Protein AF-A0A397S6K2-F1 (afdb_monomer)

Solvent-accessible surface area (backbone atoms only — not comparable to full-atom values): 9705 Å² total; per-residue (Å²): 128,85,85,92,80,90,89,86,92,85,87,84,80,90,85,80,89,83,89,79,90,82,75,91,79,83,88,83,85,89,84,90,77,89,81,78,73,82,78,72,61,74,68,54,61,58,55,55,53,52,56,54,53,54,56,52,51,53,50,54,52,51,54,50,55,53,50,33,74,80,29,72,69,45,50,79,64,53,76,49,79,64,51,51,50,48,50,51,47,50,51,57,70,48,48,60,57,54,53,50,52,53,52,55,73,69,39,94,71,74,48,74,65,59,52,50,52,53,52,51,52,52,40,62,55,32,53,60,39,52,73,32,93,83,41,88,46,22,71,57,32,45,52,51,45,53,60,57,77,74,113

Sequence (151 aa):
MAEQTEEISSEKMMSDHEESDLNEFVDNDDRDDGGDKDDGDDEDEWNSVSQVSRGSETKLKLALTLLMTDDHLINALYPDKEDWISIKNTLLLLKPLERITKYLFTLSYPTMEDTCLIFLELKTYLEKYVKDDSFSQCTMAALISHKIDDY

Secondary structure (DSSP, 8-state):
-----------------------------------------HHHHHHHHHHHHHHHHHHHHHHHHHHHHH-HHHHTT---HHHHHHHHHHHHHHHHHHHHHHHHHH-SS--HHHHHHHHHHHHHHHHHHHT-TT-TTHHHHHHHHHHHTT-

Structure (mmCIF, N/CA/C/O backbone):
data_AF-A0A397S6K2-F1
#
_entry.id   AF-A0A397S6K2-F1
#
loop_
_atom_site.group_PDB
_atom_site.id
_atom_site.type_symbol
_atom_site.label_atom_id
_atom_site.label_alt_id
_atom_site.label_comp_id
_atom_site.label_asym_id
_atom_site.label_entity_id
_atom_site.label_seq_id
_atom_site.pdbx_PDB_ins_code
_atom_site.Cartn_x
_atom_site.Cartn_y
_atom_site.Cartn_z
_atom_site.occupancy
_atom_site.B_iso_or_equiv
_atom_site.auth_seq_id
_atom_site.auth_comp_id
_atom_site.auth_asym_id
_atom_site.auth_atom_id
_atom_site.pdbx_PDB_model_num
ATOM 1 N N . MET A 1 1 ? -56.307 60.029 23.456 1.00 43.34 1 MET A N 1
ATOM 2 C CA . MET A 1 1 ? -55.618 58.733 23.520 1.00 43.34 1 MET A CA 1
ATOM 3 C C . MET A 1 1 ? -54.150 58.979 23.158 1.00 43.34 1 MET A C 1
ATOM 5 O O . MET A 1 1 ? -53.888 59.175 21.980 1.00 43.34 1 MET A O 1
ATOM 9 N N . ALA A 1 2 ? -53.183 59.164 24.064 1.00 39.00 2 ALA A N 1
ATOM 10 C CA . ALA A 1 2 ? -53.193 59.069 25.536 1.00 39.00 2 ALA A CA 1
ATOM 11 C C . ALA A 1 2 ? -53.601 57.672 26.085 1.00 39.00 2 ALA A C 1
ATOM 13 O O . ALA A 1 2 ? -54.427 57.016 25.456 1.00 39.00 2 ALA A O 1
ATOM 14 N N . GLU A 1 3 ? -53.054 57.123 27.175 1.00 46.81 3 GLU A N 1
ATOM 15 C CA . GLU A 1 3 ? -51.940 57.507 28.078 1.00 46.81 3 GLU A CA 1
ATOM 16 C C . GLU A 1 3 ? -50.879 56.362 28.066 1.00 46.81 3 GLU A C 1
ATOM 18 O O . GLU A 1 3 ? -51.221 55.249 27.675 1.00 46.81 3 GLU A O 1
ATOM 23 N N . GLN A 1 4 ? -49.572 56.472 28.360 1.00 44.94 4 GLN A N 1
ATOM 24 C CA . GLN A 1 4 ? -48.687 57.447 29.034 1.00 44.94 4 GLN A CA 1
ATOM 25 C C . GLN A 1 4 ? -48.558 57.334 30.575 1.00 44.94 4 GLN A C 1
ATOM 27 O O . GLN A 1 4 ? -49.140 58.138 31.293 1.00 44.94 4 GLN A O 1
ATOM 32 N N . THR A 1 5 ? -47.701 56.407 31.037 1.00 47.12 5 THR A N 1
ATOM 33 C CA . THR A 1 5 ? -46.977 56.376 32.340 1.00 47.12 5 THR A CA 1
ATOM 34 C C . THR A 1 5 ? -45.637 55.613 32.135 1.00 47.12 5 THR A C 1
ATOM 36 O O . THR A 1 5 ? -45.597 54.739 31.269 1.00 47.12 5 THR A O 1
ATOM 39 N N . GLU A 1 6 ? -44.454 55.906 32.711 1.00 48.44 6 GLU A N 1
ATOM 40 C CA . GLU A 1 6 ? -44.008 56.507 34.002 1.00 48.44 6 GLU A CA 1
ATOM 41 C C . GLU A 1 6 ? -44.140 55.557 35.216 1.00 48.44 6 GLU A C 1
ATOM 43 O O . GLU A 1 6 ? -45.143 54.863 35.334 1.00 48.44 6 GLU A O 1
ATOM 48 N N . GLU A 1 7 ? -43.208 55.447 36.176 1.00 45.06 7 GLU A N 1
ATOM 49 C CA . GLU A 1 7 ? -41.747 55.731 36.226 1.00 45.06 7 GLU A CA 1
ATOM 50 C C . GLU A 1 7 ? -41.087 54.557 37.029 1.00 45.06 7 GLU A C 1
ATOM 52 O O . GLU A 1 7 ? -41.623 53.456 36.924 1.00 45.06 7 GLU A O 1
ATOM 57 N N . ILE A 1 8 ? -39.990 54.524 37.811 1.00 48.41 8 ILE A N 1
ATOM 58 C CA . ILE A 1 8 ? -38.936 55.375 38.443 1.00 48.41 8 ILE A CA 1
ATOM 59 C C . ILE A 1 8 ? -37.647 54.490 38.451 1.00 48.41 8 ILE A C 1
ATOM 61 O O . ILE A 1 8 ? -37.768 53.270 38.354 1.00 48.41 8 ILE A O 1
ATOM 65 N N . SER A 1 9 ? -36.374 54.913 38.510 1.00 46.41 9 SER A N 1
ATOM 66 C CA . SER A 1 9 ? -35.662 56.105 39.025 1.00 46.41 9 SER A CA 1
ATOM 67 C C . SER A 1 9 ? -35.323 56.123 40.534 1.00 46.41 9 SER A C 1
ATOM 69 O O . SER A 1 9 ? -36.121 56.541 41.368 1.00 46.41 9 SER A O 1
ATOM 71 N N . SER A 1 10 ? -34.107 55.660 40.872 1.00 46.62 10 SER A N 1
ATOM 72 C CA . SER A 1 10 ? -33.250 55.975 42.050 1.00 46.62 10 SER A CA 1
ATOM 73 C C . SER A 1 10 ? -31.972 55.119 41.913 1.00 46.62 10 SER A C 1
ATOM 75 O O . SER A 1 10 ? -32.094 53.922 41.679 1.00 46.62 10 SER A O 1
ATOM 77 N N . GLU A 1 11 ? -30.719 55.584 41.866 1.00 41.41 11 GLU A N 1
ATOM 78 C CA . GLU A 1 11 ? -29.946 56.644 42.554 1.00 41.41 11 GLU A CA 1
ATOM 79 C C . GLU A 1 11 ? -29.023 56.090 43.683 1.00 41.41 11 GLU A C 1
ATOM 81 O O . GLU A 1 11 ? -29.413 56.054 44.844 1.00 41.41 11 GLU A O 1
ATOM 86 N N . LYS A 1 12 ? -27.741 55.833 43.311 1.00 45.41 12 LYS A N 1
ATOM 87 C CA . LYS A 1 12 ? -26.493 56.276 44.015 1.00 45.41 12 LYS A CA 1
ATOM 88 C C . LYS A 1 12 ? -25.899 55.455 45.178 1.00 45.41 12 LYS A C 1
ATOM 90 O O . LYS A 1 12 ? -26.537 54.614 45.789 1.00 45.41 12 LYS A O 1
ATOM 95 N N . MET A 1 13 ? -24.647 55.841 45.476 1.00 44.50 13 MET A N 1
ATOM 96 C CA . MET A 1 13 ? -23.706 55.365 46.509 1.00 44.50 13 MET A CA 1
ATOM 97 C C . MET A 1 13 ? -23.083 53.996 46.171 1.00 44.50 13 MET A C 1
ATOM 99 O O . MET A 1 13 ? -23.795 53.009 46.067 1.00 44.50 13 MET A O 1
ATOM 103 N N . MET A 1 14 ? -21.787 53.852 45.846 1.00 42.69 14 MET A N 1
ATOM 104 C CA . MET A 1 14 ? -20.550 54.567 46.239 1.00 42.69 14 MET A CA 1
ATOM 105 C C . MET A 1 14 ? -20.241 54.444 47.736 1.00 42.69 14 MET A C 1
ATOM 107 O O . MET A 1 14 ? -20.838 55.137 48.553 1.00 42.69 14 MET A O 1
ATOM 111 N N . SER A 1 15 ? -19.282 53.573 48.052 1.00 46.62 15 SER A N 1
ATOM 112 C CA . SER A 1 15 ? -18.522 53.524 49.303 1.00 46.62 15 SER A CA 1
ATOM 113 C C . SER A 1 15 ? -17.166 52.883 48.992 1.00 46.62 15 SER A C 1
ATOM 115 O O . SER A 1 15 ? -17.087 52.016 48.119 1.00 46.62 15 SER A O 1
ATOM 117 N N . ASP A 1 16 ? -16.114 53.345 49.656 1.00 44.78 16 ASP A N 1
ATOM 118 C CA . ASP A 1 16 ? -14.736 53.167 49.194 1.00 44.78 16 ASP A CA 1
ATOM 119 C C . ASP A 1 16 ? -13.976 51.999 49.859 1.00 44.78 16 ASP A C 1
ATOM 121 O O . ASP A 1 16 ? -14.328 51.547 50.943 1.00 44.78 16 ASP A O 1
ATOM 125 N N . HIS A 1 17 ? -12.922 51.554 49.162 1.00 41.84 17 HIS A N 1
ATOM 126 C CA . HIS A 1 17 ? -11.563 51.298 49.671 1.00 41.84 17 HIS A CA 1
ATOM 127 C C . HIS A 1 17 ? -11.366 50.667 51.068 1.00 41.84 17 HIS A C 1
ATOM 129 O O . HIS A 1 17 ? -11.593 51.310 52.089 1.00 41.84 17 HIS A O 1
ATOM 135 N N . GLU A 1 18 ? -10.702 49.506 51.097 1.00 48.59 18 GLU A N 1
ATOM 136 C CA . GLU A 1 18 ? -9.732 49.199 52.156 1.00 48.59 18 GLU A CA 1
ATOM 137 C C . GLU A 1 18 ? -8.553 48.394 51.572 1.00 48.59 18 GLU A C 1
ATOM 139 O O . GLU A 1 18 ? -8.746 47.446 50.806 1.00 48.59 18 GLU A O 1
ATOM 144 N N . GLU A 1 19 ? -7.327 48.823 51.877 1.00 44.06 19 GLU A N 1
ATOM 145 C CA . GLU A 1 19 ? -6.072 48.156 51.503 1.00 44.06 19 GLU A CA 1
ATOM 146 C C . GLU A 1 19 ? -5.705 47.070 52.523 1.00 44.06 19 GLU A C 1
ATOM 148 O O . GLU A 1 19 ? -6.084 47.142 53.693 1.00 44.06 19 GLU A O 1
ATOM 153 N N . SER A 1 20 ? -4.904 46.086 52.108 1.00 45.78 20 SER A N 1
ATOM 154 C CA . SER A 1 20 ? -4.113 45.243 53.017 1.00 45.78 20 SER A CA 1
ATOM 155 C C . SER A 1 20 ? -2.969 44.570 52.260 1.00 45.78 20 SER A C 1
ATOM 157 O O . SER A 1 20 ? -3.114 43.454 51.760 1.00 45.78 20 SER A O 1
ATOM 159 N N . ASP A 1 21 ? -1.820 45.243 52.195 1.00 45.78 21 ASP A N 1
ATOM 160 C CA . ASP A 1 21 ? -0.551 44.581 51.889 1.00 45.78 21 ASP A CA 1
ATOM 161 C C . ASP A 1 21 ? -0.246 43.514 52.949 1.00 45.78 21 ASP A C 1
ATOM 163 O O . ASP A 1 21 ? -0.366 43.769 54.150 1.00 45.78 21 ASP A O 1
ATOM 167 N N . LEU A 1 22 ? 0.221 42.338 52.521 1.00 47.31 22 LEU A N 1
ATOM 168 C CA . LEU A 1 22 ? 0.838 41.359 53.414 1.00 47.31 22 LEU A CA 1
ATOM 169 C C . LEU A 1 22 ? 2.113 40.767 52.804 1.00 47.31 22 LEU A C 1
ATOM 171 O O . LEU A 1 22 ? 2.086 39.769 52.090 1.00 47.31 22 LEU A O 1
ATOM 175 N N . ASN A 1 23 ? 3.226 41.364 53.229 1.00 44.06 23 ASN A N 1
ATOM 176 C CA . ASN A 1 23 ? 4.544 40.753 53.396 1.00 44.06 23 ASN A CA 1
ATOM 177 C C . ASN A 1 23 ? 5.245 40.200 52.142 1.00 44.06 23 ASN A C 1
ATOM 179 O O . ASN A 1 23 ? 5.290 38.998 51.886 1.00 44.06 23 ASN A O 1
ATOM 183 N N . GLU A 1 24 ? 6.007 41.090 51.509 1.00 48.00 24 GLU A N 1
ATOM 184 C CA . GLU A 1 24 ? 7.426 40.816 51.242 1.00 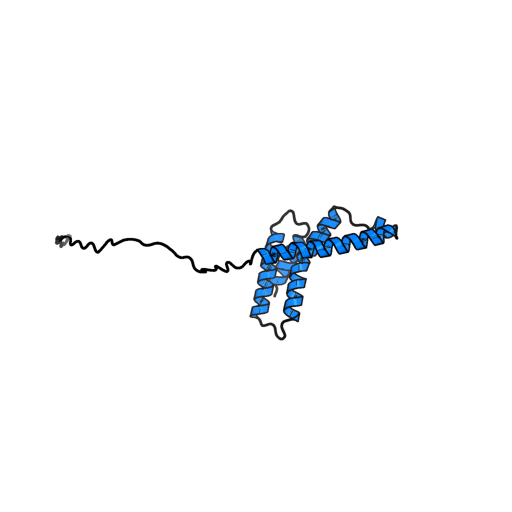48.00 24 GLU A CA 1
ATOM 185 C C . GLU A 1 24 ? 8.090 40.132 52.459 1.00 48.00 24 GLU A C 1
ATOM 187 O O . GLU A 1 24 ? 8.018 40.681 53.560 1.00 48.00 24 GLU A O 1
ATOM 192 N N . PHE A 1 25 ? 8.776 38.992 52.272 1.00 35.19 25 PHE A N 1
ATOM 193 C CA . PHE A 1 25 ? 9.982 38.675 53.058 1.00 35.19 25 PHE A CA 1
ATOM 194 C C . PHE A 1 25 ? 10.900 37.603 52.422 1.00 35.19 25 PHE A C 1
ATOM 196 O O . PHE A 1 25 ? 10.727 36.414 52.662 1.00 35.19 25 PHE A O 1
ATOM 203 N N . VAL A 1 26 ? 11.925 38.087 51.706 1.00 46.22 26 VAL A N 1
ATOM 204 C CA . VAL A 1 26 ? 13.306 37.550 51.585 1.00 46.22 26 VAL A CA 1
ATOM 205 C C . VAL A 1 26 ? 13.545 36.140 50.996 1.00 46.22 26 VAL A C 1
ATOM 207 O O . VAL A 1 26 ? 12.984 35.131 51.411 1.00 46.22 26 VAL A O 1
ATOM 210 N N . ASP A 1 27 ? 14.503 36.095 50.068 1.00 50.16 27 ASP A N 1
ATOM 211 C CA . ASP A 1 27 ? 15.027 34.932 49.340 1.00 50.16 27 ASP A CA 1
ATOM 212 C C . ASP A 1 27 ? 15.740 33.879 50.213 1.00 50.16 27 ASP A C 1
ATOM 214 O O . ASP A 1 27 ? 16.187 34.170 51.323 1.00 50.16 27 ASP A O 1
ATOM 218 N N . ASN A 1 28 ? 15.972 32.686 49.648 1.00 46.03 28 ASN A N 1
ATOM 219 C CA . ASN A 1 28 ? 17.268 31.982 49.689 1.00 46.03 28 ASN A CA 1
ATOM 220 C C . ASN A 1 28 ? 17.346 30.927 48.558 1.00 46.03 28 ASN A C 1
ATOM 222 O O . ASN A 1 28 ? 16.319 30.414 48.115 1.00 46.03 28 ASN A O 1
ATOM 226 N N . ASP A 1 29 ? 18.565 30.634 48.098 1.00 49.53 29 ASP A N 1
ATOM 227 C CA . ASP A 1 29 ? 18.881 29.814 46.914 1.00 49.53 29 ASP A CA 1
ATOM 228 C C . ASP A 1 29 ? 18.771 28.279 47.106 1.00 49.53 29 ASP A C 1
ATOM 230 O O . ASP A 1 29 ? 18.626 27.764 48.215 1.00 49.53 29 ASP A O 1
ATOM 234 N N . ASP A 1 30 ? 18.990 27.558 45.994 1.00 50.72 30 ASP A N 1
ATOM 235 C CA . ASP A 1 30 ? 19.543 26.192 45.922 1.00 50.72 30 ASP A CA 1
ATOM 236 C C . ASP A 1 30 ? 18.683 25.009 46.443 1.00 50.72 30 ASP A C 1
ATOM 238 O O . ASP A 1 30 ? 18.932 24.468 47.525 1.00 50.72 30 ASP A O 1
ATOM 242 N N . ARG A 1 31 ? 17.864 24.403 45.558 1.00 48.62 31 ARG A N 1
ATOM 243 C CA . ARG A 1 31 ? 18.341 23.245 44.750 1.00 48.62 31 ARG A CA 1
ATOM 244 C C . ARG A 1 31 ? 17.344 22.612 43.771 1.00 48.62 31 ARG A C 1
ATOM 246 O O . ARG A 1 31 ? 16.146 22.535 44.003 1.00 48.62 31 ARG A O 1
ATOM 253 N N . ASP A 1 32 ? 17.960 22.110 42.706 1.00 53.19 32 ASP A N 1
ATOM 254 C CA . ASP A 1 32 ? 17.491 21.140 41.716 1.00 53.19 32 ASP A CA 1
ATOM 255 C C . ASP A 1 32 ? 17.103 19.780 42.335 1.00 53.19 32 ASP A C 1
ATOM 257 O O . ASP A 1 32 ? 17.828 19.274 43.196 1.00 53.19 32 ASP A O 1
ATOM 261 N N . ASP A 1 33 ? 16.003 19.187 41.853 1.00 48.03 33 ASP A N 1
ATOM 262 C CA . ASP A 1 33 ? 15.792 17.731 41.841 1.00 48.03 33 ASP A CA 1
ATOM 263 C C . ASP A 1 33 ? 14.791 17.313 40.740 1.00 48.03 33 ASP A C 1
ATOM 265 O O . ASP A 1 33 ? 13.581 17.533 40.846 1.00 48.03 33 ASP A O 1
ATOM 269 N N . GLY A 1 34 ? 15.303 16.680 39.681 1.00 51.81 34 GLY A N 1
ATOM 270 C CA . GLY A 1 34 ? 14.702 15.445 39.154 1.00 51.81 34 GLY A CA 1
ATOM 271 C C . GLY A 1 34 ? 13.307 15.514 38.523 1.00 51.81 34 GLY A C 1
ATOM 272 O O . GLY A 1 34 ? 12.606 14.504 38.490 1.00 51.81 34 GLY A O 1
ATOM 273 N N . GLY A 1 35 ? 12.878 16.670 38.015 1.00 42.66 35 GLY A N 1
ATOM 274 C CA . GLY A 1 35 ? 11.602 16.828 37.306 1.00 42.66 35 GLY A CA 1
ATOM 275 C C . GLY A 1 35 ? 11.591 16.235 35.891 1.00 42.66 35 GLY A C 1
ATOM 276 O O . GLY A 1 35 ? 11.310 16.979 34.945 1.00 42.66 35 GLY A O 1
ATOM 277 N N . ASP A 1 36 ? 11.898 14.939 35.750 1.00 53.97 36 ASP A N 1
ATOM 278 C CA . ASP A 1 36 ? 11.925 14.205 34.478 1.00 53.97 36 ASP A CA 1
ATOM 279 C C . ASP A 1 36 ? 10.587 14.351 33.739 1.00 53.97 36 ASP A C 1
ATOM 281 O O . ASP A 1 36 ? 9.568 13.753 34.098 1.00 53.97 36 ASP A O 1
ATOM 285 N N . LYS A 1 37 ? 10.598 15.155 32.671 1.00 53.06 37 LYS A N 1
ATOM 286 C CA . LYS A 1 37 ? 9.572 15.077 31.637 1.00 53.06 37 LYS A CA 1
ATOM 287 C C . LYS A 1 37 ? 9.969 13.961 30.698 1.00 53.06 37 LYS A C 1
ATOM 289 O O . LYS A 1 37 ? 10.812 14.148 29.824 1.00 53.06 37 LYS A O 1
ATOM 294 N N . ASP A 1 38 ? 9.326 12.821 30.890 1.00 52.28 38 ASP A N 1
ATOM 295 C CA . ASP A 1 38 ? 9.225 11.784 29.873 1.00 52.28 38 ASP A CA 1
ATOM 296 C C . ASP A 1 38 ? 8.282 12.301 28.764 1.00 52.28 38 ASP A C 1
ATOM 298 O O . ASP A 1 38 ? 7.135 11.872 28.628 1.00 52.28 38 ASP A O 1
ATOM 302 N N . ASP A 1 39 ? 8.744 13.328 28.034 1.00 47.53 39 ASP A N 1
ATOM 303 C CA . ASP A 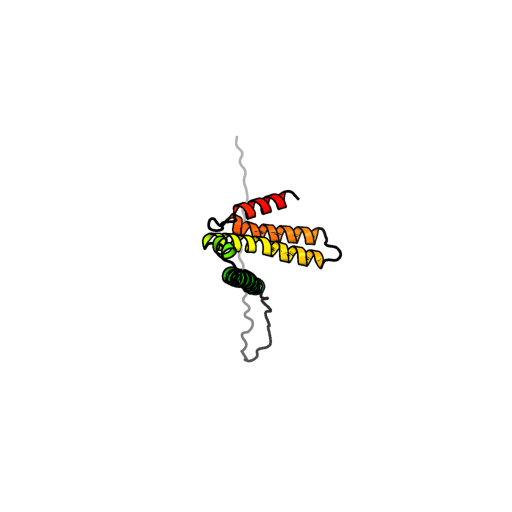1 39 ? 8.121 13.875 26.823 1.00 47.53 39 ASP A CA 1
ATOM 304 C C . ASP A 1 39 ? 8.320 12.837 25.700 1.00 47.53 39 ASP A C 1
ATOM 306 O O . ASP A 1 39 ? 9.141 13.002 24.797 1.00 47.53 39 ASP A O 1
ATOM 310 N N . GLY A 1 40 ? 7.630 11.702 25.841 1.00 48.47 40 GLY A N 1
ATOM 311 C CA . GLY A 1 40 ? 7.933 10.454 25.149 1.00 48.47 40 GLY A CA 1
ATOM 312 C C . GLY A 1 40 ? 7.745 10.512 23.636 1.00 48.47 40 GLY A C 1
ATOM 313 O O . GLY A 1 40 ? 6.640 10.302 23.153 1.00 48.47 40 GLY A O 1
ATOM 314 N N . ASP A 1 41 ? 8.841 10.784 22.923 1.00 53.72 41 ASP A N 1
ATOM 315 C CA . ASP A 1 41 ? 9.472 9.991 21.842 1.00 53.72 41 ASP A CA 1
ATOM 316 C C . ASP A 1 41 ? 8.614 9.312 20.740 1.00 53.72 41 ASP A C 1
ATOM 318 O O . ASP A 1 41 ? 9.144 8.562 19.915 1.00 53.72 41 ASP A O 1
ATOM 322 N N . ASP A 1 42 ? 7.322 9.631 20.627 1.00 48.59 42 ASP A N 1
ATOM 323 C CA . ASP A 1 42 ? 6.410 9.160 19.572 1.00 48.59 42 ASP A CA 1
ATOM 324 C C . ASP A 1 42 ? 6.910 9.521 18.156 1.00 48.59 42 ASP A C 1
ATOM 326 O O . ASP A 1 42 ? 6.510 8.889 17.177 1.00 48.59 42 ASP A O 1
ATOM 330 N N . GLU A 1 43 ? 7.800 10.513 18.011 1.00 47.91 43 GLU A N 1
ATOM 331 C CA . GLU A 1 43 ? 8.421 10.868 16.727 1.00 47.91 43 GLU A CA 1
ATOM 332 C C . GLU A 1 43 ? 9.544 9.895 16.301 1.00 47.91 43 GLU A C 1
ATOM 334 O O . GLU A 1 43 ? 9.698 9.621 15.102 1.00 47.91 43 GLU A O 1
ATOM 339 N N . ASP A 1 44 ? 10.305 9.315 17.239 1.00 50.66 44 ASP A N 1
ATOM 340 C CA . ASP A 1 44 ? 11.518 8.547 16.908 1.00 50.66 44 ASP A CA 1
ATOM 341 C C . ASP A 1 44 ? 11.225 7.069 16.549 1.00 50.66 44 ASP A C 1
ATOM 343 O O . ASP A 1 44 ? 12.003 6.417 15.832 1.00 50.66 44 ASP A O 1
ATOM 347 N N . GLU A 1 45 ? 10.030 6.558 16.892 1.00 48.78 45 GLU A N 1
ATOM 348 C CA . GLU A 1 45 ? 9.541 5.261 16.386 1.00 48.78 45 GLU A CA 1
ATOM 349 C C . GLU A 1 45 ? 9.383 5.287 14.849 1.00 48.78 45 GLU A C 1
ATOM 351 O O . GLU A 1 45 ? 9.794 4.353 14.145 1.00 48.78 45 GLU A O 1
ATOM 356 N N . TRP A 1 46 ? 8.876 6.393 14.286 1.00 40.16 46 TRP A N 1
ATOM 357 C CA . TRP A 1 46 ? 8.733 6.570 12.831 1.00 40.16 46 TRP A CA 1
ATOM 358 C C . TRP A 1 46 ? 10.085 6.734 12.129 1.00 40.16 46 TRP A C 1
ATOM 360 O O . TRP A 1 46 ? 10.282 6.218 11.020 1.00 40.16 46 TRP A O 1
ATOM 370 N N . ASN A 1 47 ? 11.038 7.402 12.779 1.00 42.91 47 ASN A N 1
ATOM 371 C CA . ASN A 1 47 ? 12.399 7.582 12.278 1.00 42.91 47 ASN A CA 1
ATOM 372 C C . ASN A 1 47 ? 13.128 6.227 12.154 1.00 42.91 47 ASN A C 1
ATOM 374 O O . ASN A 1 47 ? 13.696 5.894 11.105 1.00 42.91 47 ASN A O 1
ATOM 378 N N . SER A 1 48 ? 12.988 5.362 13.163 1.00 46.53 48 SER A N 1
ATOM 379 C CA . SER A 1 48 ? 13.485 3.977 13.139 1.00 46.53 48 SER A CA 1
ATOM 380 C C . SER A 1 48 ? 12.904 3.147 11.978 1.00 46.53 48 SER A C 1
ATOM 382 O O . SER A 1 48 ? 13.624 2.399 11.302 1.00 46.53 48 SER A O 1
ATOM 384 N N . VAL A 1 49 ? 11.618 3.325 11.653 1.00 47.03 49 VAL A N 1
ATOM 385 C CA . VAL A 1 49 ? 10.935 2.635 10.538 1.00 47.03 49 VAL A CA 1
ATOM 386 C C . VAL A 1 49 ? 11.476 3.037 9.150 1.00 47.03 49 VAL A C 1
ATOM 388 O O . VAL A 1 49 ? 11.376 2.246 8.195 1.00 47.03 49 VAL A O 1
ATOM 391 N N . SER A 1 50 ? 12.113 4.207 9.016 1.00 49.78 50 SER A N 1
ATOM 392 C CA . SER A 1 50 ? 12.835 4.623 7.800 1.00 49.78 50 SER A CA 1
ATOM 393 C C . SER A 1 50 ? 14.032 3.705 7.512 1.00 49.78 50 SER A C 1
ATOM 395 O O . SER A 1 50 ? 14.175 3.173 6.402 1.00 49.78 50 SER A O 1
ATOM 397 N N . GLN A 1 51 ? 14.839 3.413 8.539 1.00 47.81 51 GLN A N 1
ATOM 398 C CA . GLN A 1 51 ? 16.015 2.541 8.427 1.00 47.81 51 GLN A CA 1
ATOM 399 C C . GLN A 1 51 ? 15.632 1.106 8.032 1.00 47.81 51 GLN A C 1
ATOM 401 O O . GLN A 1 51 ? 16.325 0.476 7.230 1.00 47.81 51 GLN A O 1
ATOM 406 N N . VAL A 1 52 ? 14.489 0.600 8.511 1.00 52.94 52 VAL A N 1
ATOM 407 C CA . VAL A 1 52 ? 13.982 -0.734 8.135 1.00 52.94 52 VAL A CA 1
ATOM 408 C C . VAL A 1 52 ? 13.559 -0.789 6.659 1.00 52.94 52 VAL A C 1
ATOM 410 O O . VAL A 1 52 ? 13.879 -1.763 5.977 1.00 52.94 52 VAL A O 1
ATOM 413 N N . SER A 1 53 ? 12.937 0.273 6.124 1.00 51.59 53 SER A N 1
ATOM 414 C CA . SER A 1 53 ? 12.635 0.405 4.680 1.00 51.59 53 SER A CA 1
ATOM 415 C C . SER A 1 53 ? 13.902 0.329 3.829 1.00 51.59 53 SER A C 1
ATOM 417 O O . SER A 1 53 ? 13.999 -0.430 2.866 1.00 51.59 53 SER A O 1
ATOM 419 N N . ARG A 1 54 ? 14.907 1.109 4.228 1.00 54.50 54 ARG A N 1
ATOM 420 C CA . ARG A 1 54 ? 16.230 1.146 3.604 1.00 54.50 54 ARG A CA 1
ATOM 421 C C . ARG A 1 54 ? 16.928 -0.219 3.699 1.00 54.50 54 ARG A C 1
ATOM 423 O O . ARG A 1 54 ? 17.632 -0.612 2.770 1.00 54.50 54 ARG A O 1
ATOM 430 N N . GLY A 1 55 ? 16.690 -0.971 4.774 1.00 59.44 55 GLY A N 1
ATOM 431 C CA . GLY A 1 55 ? 17.201 -2.325 4.993 1.00 59.44 55 GLY A CA 1
ATOM 432 C C . GLY A 1 55 ? 16.555 -3.423 4.138 1.00 59.44 55 GLY A C 1
ATOM 433 O O . GLY A 1 55 ? 17.232 -4.406 3.842 1.00 59.44 55 GLY A O 1
ATOM 434 N N . SER A 1 56 ? 15.290 -3.297 3.721 1.00 61.62 56 SER A N 1
ATOM 435 C CA . SER A 1 56 ? 14.662 -4.244 2.780 1.00 61.62 56 SER A CA 1
ATOM 436 C C . SER A 1 56 ? 14.986 -3.903 1.322 1.00 61.62 56 SER A C 1
ATOM 438 O O . SER A 1 56 ? 15.358 -4.798 0.561 1.00 61.62 56 SER A O 1
ATOM 440 N N . GLU A 1 57 ? 14.963 -2.619 0.950 1.00 65.06 57 GLU A N 1
ATOM 441 C CA . GLU A 1 57 ? 15.339 -2.158 -0.394 1.00 65.06 57 GLU A CA 1
ATOM 442 C C . GLU A 1 57 ? 16.783 -2.544 -0.747 1.00 65.06 57 GLU A C 1
ATOM 444 O O . GLU A 1 57 ? 17.035 -3.110 -1.811 1.00 65.06 57 GLU A O 1
ATOM 449 N N . THR A 1 58 ? 17.739 -2.280 0.151 1.00 70.69 58 THR A N 1
ATOM 450 C CA . THR A 1 58 ? 19.156 -2.600 -0.097 1.00 70.69 58 THR A CA 1
ATOM 451 C C . THR A 1 58 ? 19.395 -4.098 -0.265 1.00 70.69 58 THR A C 1
ATOM 453 O O . THR A 1 58 ? 20.188 -4.478 -1.124 1.00 70.69 58 THR A O 1
ATOM 456 N N . LYS A 1 59 ? 18.677 -4.955 0.475 1.00 78.00 59 LYS A N 1
ATOM 457 C CA . LYS A 1 59 ? 18.736 -6.418 0.309 1.00 78.00 59 LYS A CA 1
ATOM 458 C C . LYS A 1 59 ? 18.171 -6.864 -1.039 1.00 78.00 59 LYS A C 1
ATOM 460 O O . LYS A 1 59 ? 18.835 -7.628 -1.734 1.00 78.00 59 LYS A O 1
ATOM 465 N N . LEU A 1 60 ? 16.991 -6.369 -1.427 1.00 81.81 60 LEU A N 1
ATOM 466 C CA . LEU A 1 60 ? 16.365 -6.693 -2.715 1.00 81.81 60 LEU A CA 1
ATOM 467 C C . LEU A 1 60 ? 17.256 -6.265 -3.888 1.00 81.81 60 LEU A C 1
ATOM 469 O O . LEU A 1 60 ? 17.519 -7.054 -4.794 1.00 81.81 60 LEU A O 1
ATOM 473 N N . LYS A 1 61 ? 17.771 -5.033 -3.842 1.00 80.56 61 LYS A N 1
ATOM 474 C CA . LYS A 1 61 ? 18.652 -4.492 -4.878 1.00 80.56 61 LYS A CA 1
ATOM 475 C C . LYS A 1 61 ? 19.968 -5.262 -4.977 1.00 80.56 61 LYS A C 1
ATOM 477 O O . LYS A 1 61 ? 20.362 -5.620 -6.080 1.00 80.56 61 LYS A O 1
ATOM 482 N N . LEU A 1 62 ? 20.606 -5.578 -3.848 1.00 81.69 62 LEU A N 1
ATOM 483 C CA . LEU A 1 62 ? 21.841 -6.368 -3.818 1.00 81.69 62 LEU A CA 1
ATOM 484 C C . LEU A 1 62 ? 21.624 -7.785 -4.373 1.00 81.69 62 LEU A C 1
ATOM 486 O O . LEU A 1 62 ? 22.435 -8.245 -5.172 1.00 81.69 62 LEU A O 1
ATOM 490 N N . ALA A 1 63 ? 20.521 -8.450 -4.016 1.00 81.69 63 ALA A N 1
ATOM 491 C CA . ALA A 1 63 ? 20.177 -9.764 -4.560 1.00 81.69 63 ALA A CA 1
ATOM 492 C C . ALA A 1 63 ? 19.974 -9.725 -6.087 1.00 81.69 63 ALA A C 1
ATOM 494 O O . ALA A 1 63 ? 20.512 -10.574 -6.796 1.00 81.69 63 ALA A O 1
ATOM 495 N N . LEU A 1 64 ? 19.269 -8.711 -6.604 1.00 81.00 64 LEU A N 1
ATOM 496 C CA . LEU A 1 64 ? 19.086 -8.517 -8.046 1.00 81.00 64 LEU A CA 1
ATOM 497 C C . LEU A 1 64 ? 20.400 -8.181 -8.767 1.00 81.00 64 LEU A C 1
ATOM 499 O O . LEU A 1 64 ? 20.623 -8.682 -9.863 1.00 81.00 64 LEU A O 1
ATOM 503 N N . THR A 1 65 ? 21.296 -7.392 -8.163 1.00 83.44 65 THR A N 1
ATOM 504 C CA . THR A 1 65 ? 22.627 -7.103 -8.729 1.00 83.44 65 THR A CA 1
ATOM 505 C C . THR A 1 65 ? 23.517 -8.350 -8.796 1.00 83.44 65 THR A C 1
ATOM 507 O O . THR A 1 65 ? 24.223 -8.533 -9.786 1.00 83.44 65 THR A O 1
ATOM 510 N N . LEU A 1 66 ? 23.466 -9.235 -7.792 1.00 83.38 66 LEU A N 1
ATOM 511 C CA . LEU A 1 66 ? 24.165 -10.524 -7.853 1.00 83.38 66 LEU A CA 1
ATOM 512 C C . LEU A 1 66 ? 23.593 -11.399 -8.979 1.00 83.38 66 LEU A C 1
ATOM 514 O O . LEU A 1 66 ? 24.337 -11.820 -9.856 1.00 83.38 66 LEU A O 1
ATOM 518 N N . LEU A 1 67 ? 22.269 -11.579 -9.027 1.00 79.00 67 LEU A N 1
ATOM 519 C CA . LEU A 1 67 ? 21.599 -12.381 -10.060 1.00 79.00 67 LEU A CA 1
ATOM 520 C C . LEU A 1 67 ? 21.839 -11.855 -11.491 1.00 79.00 67 LEU A C 1
ATOM 522 O O . LEU A 1 67 ? 22.067 -12.638 -12.408 1.00 79.00 67 LEU A O 1
ATOM 526 N N . MET A 1 68 ? 21.853 -10.533 -11.678 1.00 79.19 68 MET A N 1
ATOM 527 C CA . MET A 1 68 ? 22.213 -9.864 -12.937 1.00 79.19 68 MET A CA 1
ATOM 528 C C . MET A 1 68 ? 23.665 -10.131 -13.373 1.00 79.19 68 MET A C 1
ATOM 530 O O . MET A 1 68 ? 23.963 -10.074 -14.565 1.00 79.19 68 MET A O 1
ATOM 534 N N . THR A 1 69 ? 24.574 -10.386 -12.427 1.00 77.62 69 THR A N 1
ATOM 535 C CA . THR A 1 69 ? 25.989 -10.666 -12.724 1.00 77.62 69 THR A CA 1
ATOM 536 C C . THR A 1 69 ? 26.170 -12.062 -13.329 1.00 77.62 69 THR A C 1
ATOM 538 O O . THR A 1 69 ? 27.039 -12.241 -14.182 1.00 77.62 69 THR A O 1
ATOM 541 N N . ASP A 1 70 ? 25.323 -13.018 -12.936 1.00 75.69 70 ASP A N 1
ATOM 542 C CA . ASP A 1 70 ? 25.374 -14.406 -13.409 1.00 75.69 70 ASP A CA 1
ATOM 543 C C . ASP A 1 70 ? 24.455 -14.685 -14.621 1.00 75.69 70 ASP A C 1
ATOM 545 O O . ASP A 1 70 ? 24.752 -15.596 -15.397 1.00 75.69 70 ASP A O 1
ATOM 549 N N . ASP A 1 71 ? 23.368 -13.919 -14.834 1.00 80.25 71 ASP A N 1
ATOM 550 C CA . ASP A 1 71 ? 22.447 -14.116 -15.970 1.00 80.25 71 ASP A CA 1
ATOM 551 C C . ASP A 1 71 ? 22.111 -12.839 -16.773 1.00 80.25 71 ASP A C 1
ATOM 553 O O . ASP A 1 71 ? 21.457 -11.897 -16.317 1.00 80.25 71 ASP A O 1
ATOM 557 N N . HIS A 1 72 ? 22.462 -12.885 -18.061 1.00 75.12 72 HIS A N 1
ATOM 558 C CA . HIS A 1 72 ? 22.111 -11.902 -19.086 1.00 75.12 72 HIS A CA 1
ATOM 559 C C . HIS A 1 72 ? 20.600 -11.670 -19.297 1.00 75.12 72 HIS A C 1
ATOM 561 O O . HIS A 1 72 ? 20.221 -10.573 -19.714 1.00 75.12 72 HIS A O 1
ATOM 567 N N . LEU A 1 73 ? 19.730 -12.645 -19.006 1.00 78.81 73 LEU A N 1
ATOM 568 C CA . LEU A 1 73 ? 18.275 -12.464 -19.085 1.00 78.81 73 LEU A CA 1
ATOM 569 C C . LEU A 1 73 ? 17.767 -11.588 -17.935 1.00 78.81 73 LEU A C 1
ATOM 571 O O . LEU A 1 73 ? 16.857 -10.786 -18.129 1.00 78.81 73 LEU A O 1
ATOM 575 N N . ILE A 1 74 ? 18.393 -11.695 -16.761 1.00 75.38 74 ILE A N 1
ATOM 576 C CA . ILE A 1 74 ? 18.079 -10.870 -15.590 1.00 75.38 74 ILE A CA 1
ATOM 577 C C . ILE A 1 74 ? 18.588 -9.440 -15.796 1.00 75.38 74 ILE A C 1
ATOM 579 O O . ILE A 1 74 ? 17.898 -8.501 -15.418 1.00 75.38 74 ILE A O 1
ATOM 583 N N . ASN A 1 75 ? 19.720 -9.248 -16.483 1.00 75.62 75 ASN A N 1
ATOM 584 C CA . ASN A 1 75 ? 20.157 -7.925 -16.953 1.00 75.62 75 ASN A CA 1
ATOM 585 C C . ASN A 1 75 ? 19.115 -7.262 -17.883 1.00 75.62 75 ASN A C 1
ATOM 587 O O . ASN A 1 75 ? 18.776 -6.098 -17.701 1.00 75.62 75 ASN A O 1
ATOM 591 N N . ALA A 1 76 ? 18.541 -8.010 -18.833 1.00 78.38 76 ALA A N 1
ATOM 592 C CA . ALA A 1 76 ? 17.493 -7.507 -19.734 1.00 78.38 76 ALA A CA 1
ATOM 593 C C . ALA A 1 76 ? 16.128 -7.251 -19.052 1.00 78.38 76 ALA A C 1
ATOM 595 O O . ALA A 1 76 ? 15.239 -6.664 -19.667 1.00 78.38 76 ALA A O 1
ATOM 596 N N . LEU A 1 77 ? 15.963 -7.692 -17.801 1.00 79.75 77 LEU A N 1
ATOM 597 C CA . LEU A 1 77 ? 14.783 -7.493 -16.951 1.00 79.75 77 LEU A CA 1
ATOM 598 C C . LEU A 1 77 ? 15.106 -6.665 -15.692 1.00 79.75 77 LEU A C 1
AT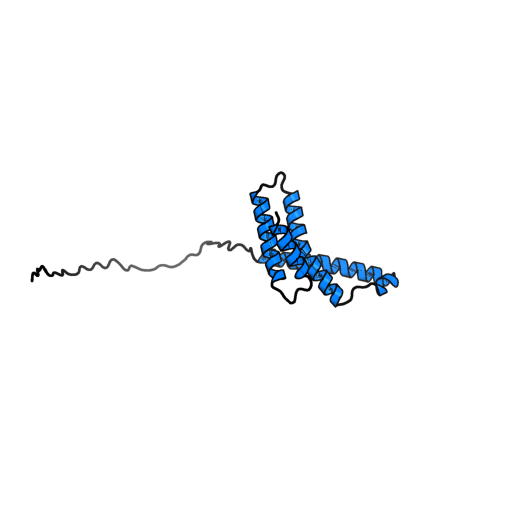OM 600 O O . LEU A 1 77 ? 14.297 -6.611 -14.763 1.00 79.75 77 LEU A O 1
ATOM 604 N N . TYR A 1 78 ? 16.293 -6.057 -15.622 1.00 83.19 78 TYR A N 1
ATOM 605 C CA . TYR A 1 78 ? 16.713 -5.307 -14.446 1.00 83.19 78 TYR A CA 1
ATOM 606 C C . TYR A 1 78 ? 15.910 -3.997 -14.357 1.00 83.19 78 TYR A C 1
ATOM 608 O O . TYR A 1 78 ? 15.873 -3.268 -15.348 1.00 83.19 78 TYR A O 1
ATOM 616 N N . PRO A 1 79 ? 15.279 -3.664 -13.209 1.00 83.75 79 PRO A N 1
ATOM 617 C CA . PRO A 1 79 ? 14.360 -2.532 -13.147 1.00 83.75 79 PRO A CA 1
ATOM 618 C C . PRO A 1 79 ? 15.074 -1.207 -13.416 1.00 83.75 79 PRO A C 1
ATOM 620 O O . PRO A 1 79 ? 16.145 -0.938 -12.853 1.00 83.75 79 PRO A O 1
ATOM 623 N N . ASP A 1 80 ? 14.457 -0.372 -14.244 1.00 87.38 80 ASP A N 1
ATOM 624 C CA . ASP A 1 80 ? 14.982 0.934 -14.612 1.00 87.38 80 ASP A CA 1
ATOM 625 C C . ASP A 1 80 ? 14.805 1.947 -13.464 1.00 87.38 80 ASP A C 1
ATOM 627 O O . ASP A 1 80 ? 14.208 1.650 -12.421 1.00 87.38 80 ASP A O 1
ATOM 631 N N . LYS A 1 81 ? 15.326 3.174 -13.606 1.00 85.31 81 LYS A N 1
ATOM 632 C CA . LYS A 1 81 ? 15.222 4.187 -12.528 1.00 85.31 81 LYS A CA 1
ATOM 633 C C . LYS A 1 81 ? 13.766 4.435 -12.092 1.00 85.31 81 LYS A C 1
ATOM 635 O O . LYS A 1 81 ? 13.518 4.600 -10.897 1.00 85.31 81 LYS A O 1
ATOM 640 N N . GLU A 1 82 ? 12.837 4.457 -13.045 1.00 86.50 82 GLU A N 1
ATOM 641 C CA . GLU A 1 82 ? 11.413 4.704 -12.794 1.00 86.50 82 GLU A CA 1
ATOM 642 C C . GLU A 1 82 ? 10.727 3.488 -12.154 1.00 86.50 82 GLU A C 1
ATOM 644 O O . GLU A 1 82 ? 9.998 3.629 -11.171 1.00 86.50 82 GLU A O 1
ATOM 649 N N . ASP A 1 83 ? 11.054 2.275 -12.611 1.00 86.75 83 ASP A N 1
ATOM 650 C CA . ASP A 1 83 ? 10.572 1.036 -11.993 1.00 86.75 83 ASP A CA 1
ATOM 651 C C . ASP A 1 83 ? 11.016 0.946 -10.531 1.00 86.75 83 ASP A C 1
ATOM 653 O O . ASP A 1 83 ? 10.222 0.596 -9.660 1.00 86.75 83 ASP A O 1
ATOM 657 N N . TRP A 1 84 ? 12.258 1.335 -10.220 1.00 85.88 84 TRP A N 1
ATOM 658 C CA . TRP A 1 84 ? 12.736 1.412 -8.838 1.00 85.88 84 TRP A CA 1
ATOM 659 C C . TRP A 1 84 ? 11.953 2.417 -7.984 1.00 85.88 84 TRP A C 1
ATOM 661 O O . TRP A 1 84 ? 11.780 2.164 -6.791 1.00 85.88 84 TRP A O 1
ATOM 671 N N . ILE A 1 85 ? 11.459 3.524 -8.550 1.00 86.62 85 ILE A N 1
ATOM 672 C CA . ILE A 1 85 ? 10.574 4.475 -7.851 1.00 86.62 85 ILE A CA 1
ATOM 673 C C . ILE A 1 85 ? 9.200 3.835 -7.609 1.00 86.62 85 ILE A C 1
ATOM 675 O O . ILE A 1 85 ? 8.706 3.854 -6.480 1.00 86.62 85 ILE A O 1
ATOM 679 N N . SER A 1 86 ? 8.624 3.177 -8.615 1.00 86.56 86 SER A N 1
ATOM 680 C CA . SER A 1 86 ? 7.354 2.450 -8.486 1.00 86.56 86 SER A CA 1
ATOM 681 C C . SER A 1 86 ? 7.429 1.307 -7.457 1.00 86.56 86 SER A C 1
ATOM 683 O O . SER A 1 86 ? 6.543 1.172 -6.608 1.00 86.56 86 SER A O 1
ATOM 685 N N . ILE A 1 87 ? 8.527 0.540 -7.442 1.00 86.56 87 ILE A N 1
ATOM 686 C CA . ILE A 1 87 ? 8.809 -0.521 -6.459 1.00 86.56 87 ILE A CA 1
ATOM 687 C C . ILE A 1 87 ? 8.939 0.064 -5.046 1.00 86.56 87 ILE A C 1
ATOM 689 O O . ILE A 1 87 ? 8.317 -0.458 -4.122 1.00 86.56 87 ILE A O 1
ATOM 693 N N . LYS A 1 88 ? 9.684 1.166 -4.859 1.00 85.81 88 LYS A N 1
ATOM 694 C CA . LYS A 1 88 ? 9.778 1.872 -3.562 1.00 85.81 88 LYS A CA 1
ATOM 695 C C . LYS A 1 88 ? 8.403 2.305 -3.058 1.00 85.81 88 LYS A C 1
ATOM 697 O O . LYS A 1 88 ? 8.063 2.032 -1.910 1.00 85.81 88 LYS A O 1
ATOM 702 N N . ASN A 1 89 ? 7.608 2.938 -3.918 1.00 87.69 89 ASN A N 1
ATOM 703 C CA . ASN A 1 89 ? 6.281 3.438 -3.569 1.00 87.69 89 ASN A CA 1
ATOM 704 C C . ASN A 1 89 ? 5.318 2.288 -3.229 1.00 87.69 89 ASN A C 1
ATOM 706 O O . ASN A 1 89 ? 4.586 2.363 -2.245 1.00 87.69 89 ASN A O 1
ATOM 710 N N . THR A 1 90 ? 5.398 1.171 -3.956 1.00 87.31 90 THR A N 1
ATOM 711 C CA . THR A 1 90 ? 4.644 -0.054 -3.640 1.00 87.31 90 THR A CA 1
ATOM 712 C C . THR A 1 90 ? 5.064 -0.640 -2.285 1.00 87.31 90 THR A C 1
ATOM 714 O O . THR A 1 90 ? 4.212 -0.978 -1.467 1.00 87.31 90 THR A O 1
ATOM 717 N N . LEU A 1 91 ? 6.370 -0.707 -1.995 1.00 87.00 91 LEU A N 1
ATOM 718 C CA . LEU A 1 91 ? 6.883 -1.172 -0.699 1.00 87.00 91 LEU A CA 1
ATOM 719 C C . LEU A 1 91 ? 6.449 -0.270 0.468 1.00 87.00 91 LEU A C 1
ATOM 721 O O . LEU A 1 91 ? 6.215 -0.784 1.559 1.00 87.00 91 LEU A O 1
ATOM 725 N N . LEU A 1 92 ? 6.304 1.043 0.260 1.00 86.56 92 LEU A N 1
ATOM 726 C CA . LEU A 1 92 ? 5.762 1.950 1.278 1.00 86.56 92 LEU A CA 1
ATOM 727 C C . LEU A 1 92 ? 4.296 1.619 1.606 1.00 86.56 92 LEU A C 1
ATOM 729 O O . LEU A 1 92 ? 3.980 1.452 2.782 1.00 86.56 92 LEU A O 1
ATOM 733 N N . LEU A 1 93 ? 3.434 1.406 0.602 1.00 86.69 93 LEU A N 1
ATOM 734 C CA . LEU A 1 93 ? 2.032 1.006 0.827 1.00 86.69 93 LEU A CA 1
ATOM 735 C C . LEU A 1 93 ? 1.882 -0.352 1.536 1.00 86.69 93 LEU A C 1
ATOM 737 O O . LEU A 1 93 ? 0.911 -0.563 2.260 1.00 86.69 93 LEU A O 1
ATOM 741 N N . LEU A 1 94 ? 2.830 -1.274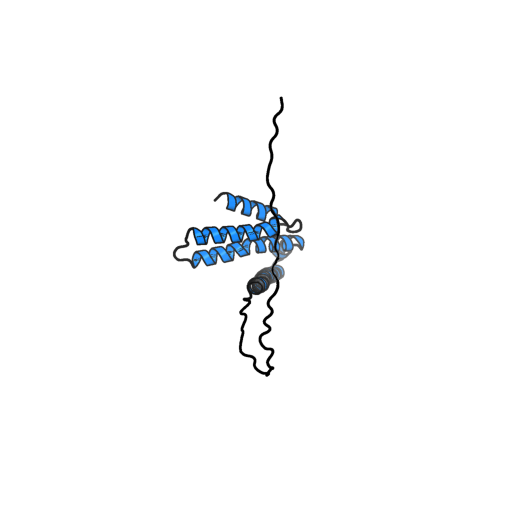 1.349 1.00 86.06 94 LEU A N 1
ATOM 742 C CA . LEU A 1 94 ? 2.773 -2.617 1.940 1.00 86.06 94 LEU A CA 1
ATOM 743 C C . LEU A 1 94 ? 3.275 -2.685 3.397 1.00 86.06 94 LEU A C 1
ATOM 745 O O . LEU A 1 94 ? 2.910 -3.614 4.119 1.00 86.06 94 LEU A O 1
ATOM 749 N N . LYS A 1 95 ? 4.072 -1.717 3.869 1.00 84.12 95 LYS A N 1
ATOM 750 C CA . LYS A 1 95 ? 4.636 -1.736 5.237 1.00 84.12 95 LYS A CA 1
ATOM 751 C C . LYS A 1 95 ? 3.601 -1.636 6.371 1.00 84.12 95 LYS A C 1
ATOM 753 O O . LYS A 1 95 ? 3.745 -2.398 7.328 1.00 84.12 95 LYS A O 1
ATOM 758 N N . PRO A 1 96 ? 2.565 -0.774 6.311 1.00 85.69 96 PRO A N 1
ATOM 759 C CA . PRO A 1 96 ? 1.494 -0.781 7.308 1.00 85.69 96 PRO A CA 1
ATOM 760 C C . PRO A 1 96 ? 0.799 -2.139 7.379 1.00 85.69 96 PRO A C 1
ATOM 762 O O . PRO A 1 96 ? 0.620 -2.676 8.464 1.00 85.69 96 PRO A O 1
ATOM 765 N N . LEU A 1 97 ? 0.493 -2.746 6.226 1.00 84.44 97 LEU A N 1
ATOM 766 C CA . LEU A 1 97 ? -0.139 -4.067 6.148 1.00 84.44 97 LEU A CA 1
ATOM 767 C C . LEU A 1 97 ? 0.736 -5.159 6.793 1.00 84.44 97 LEU A C 1
ATOM 769 O O . LEU A 1 97 ? 0.208 -6.047 7.461 1.00 84.44 97 LEU A O 1
ATOM 773 N N . GLU A 1 98 ? 2.066 -5.072 6.679 1.00 85.50 98 GLU A N 1
ATOM 774 C CA . GLU A 1 98 ? 3.001 -5.957 7.392 1.00 85.50 98 GLU A CA 1
ATOM 775 C C . GLU A 1 98 ? 2.982 -5.741 8.923 1.00 85.50 98 GLU A C 1
ATOM 777 O O . GLU A 1 98 ? 2.990 -6.720 9.673 1.00 85.50 98 GLU A O 1
ATOM 782 N N . ARG A 1 99 ? 2.931 -4.490 9.416 1.00 82.75 99 ARG A N 1
ATOM 783 C CA . ARG A 1 99 ? 2.816 -4.188 10.864 1.00 82.75 99 ARG A CA 1
ATOM 784 C C . ARG A 1 99 ? 1.470 -4.662 11.417 1.00 82.75 99 ARG A C 1
ATOM 786 O O . ARG A 1 99 ? 1.440 -5.371 12.420 1.00 82.75 99 ARG A O 1
ATOM 793 N N . ILE A 1 100 ? 0.384 -4.334 10.723 1.00 86.38 100 ILE A N 1
ATOM 794 C CA . ILE A 1 100 ? -0.999 -4.664 11.082 1.00 86.38 100 ILE A CA 1
ATOM 795 C C . ILE A 1 100 ? -1.208 -6.177 11.141 1.00 86.38 100 ILE A C 1
ATOM 797 O O . ILE A 1 100 ? -1.719 -6.683 12.136 1.00 86.38 100 ILE A O 1
ATOM 801 N N . THR A 1 101 ? -0.776 -6.924 10.120 1.00 84.38 101 THR A N 1
ATOM 802 C CA . THR A 1 101 ? -0.921 -8.389 10.133 1.00 84.38 101 THR A CA 1
ATOM 803 C C . THR A 1 101 ? -0.112 -9.030 11.258 1.00 84.38 101 THR A C 1
ATOM 805 O O . THR A 1 101 ? -0.6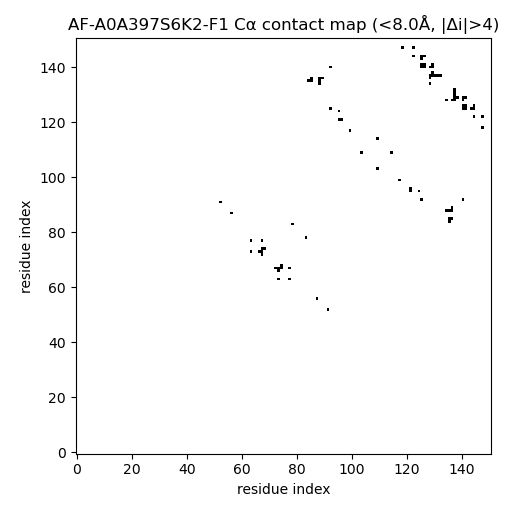48 -9.888 11.953 1.00 84.38 101 THR A O 1
ATOM 808 N N . LYS A 1 102 ? 1.126 -8.586 11.522 1.00 86.19 102 LYS A N 1
ATOM 809 C CA . LYS A 1 102 ? 1.902 -9.052 12.689 1.00 86.19 102 LYS A CA 1
ATOM 810 C C . LYS A 1 102 ? 1.191 -8.768 14.010 1.00 86.19 102 LYS A C 1
ATOM 812 O O . LYS A 1 102 ? 1.107 -9.667 14.840 1.00 86.19 102 LYS A O 1
ATOM 817 N N . TYR A 1 103 ? 0.667 -7.557 14.188 1.00 84.19 103 TYR A N 1
ATOM 818 C CA . TYR A 1 103 ? -0.044 -7.155 15.400 1.00 84.19 103 TYR A CA 1
ATOM 819 C C . TYR A 1 103 ? -1.314 -7.997 15.616 1.00 84.19 103 TYR A C 1
ATOM 821 O O . TYR A 1 103 ? -1.480 -8.606 16.674 1.00 84.19 103 TYR A O 1
ATOM 829 N N . LEU A 1 104 ? -2.138 -8.163 14.575 1.00 81.56 104 LEU A N 1
ATOM 830 C CA . LEU A 1 104 ? -3.304 -9.054 14.590 1.00 81.56 104 LEU A CA 1
ATOM 831 C C . LEU A 1 104 ? -2.933 -10.519 14.880 1.00 81.56 104 LEU A C 1
ATOM 833 O O . LEU A 1 104 ? -3.661 -11.186 15.605 1.00 81.56 104 LEU A O 1
ATOM 837 N N . PHE A 1 105 ? -1.794 -11.019 14.385 1.00 84.31 105 PHE A N 1
ATOM 838 C CA . PHE A 1 105 ? -1.303 -12.364 14.722 1.00 84.31 105 PHE A CA 1
ATOM 839 C C . PHE A 1 105 ? -0.760 -12.490 16.157 1.00 84.31 105 PHE A C 1
ATOM 841 O O . PHE A 1 105 ? -0.683 -13.609 16.666 1.00 84.31 105 PHE A O 1
ATOM 848 N N . THR A 1 106 ? -0.391 -11.390 16.823 1.00 86.69 106 THR A N 1
ATOM 849 C CA . THR A 1 106 ? -0.042 -11.398 18.258 1.00 86.69 106 THR A CA 1
ATOM 850 C C . THR A 1 106 ? -1.254 -11.273 19.185 1.00 86.69 106 THR A C 1
ATOM 852 O O . THR A 1 106 ? -1.166 -11.666 20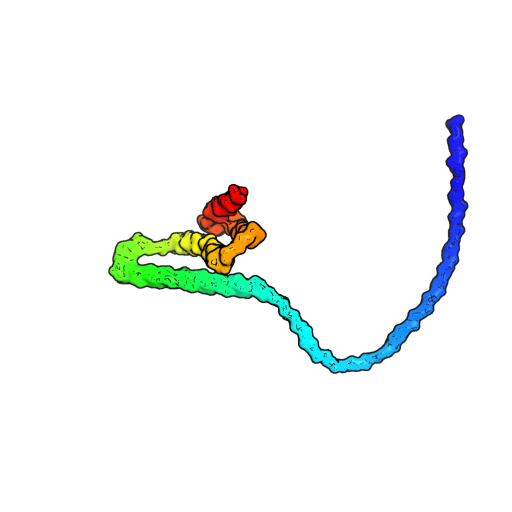.348 1.00 86.69 106 THR A O 1
ATOM 855 N N . LEU A 1 107 ? -2.394 -10.782 18.690 1.00 84.56 107 LEU A N 1
ATOM 856 C CA . LEU A 1 107 ? -3.646 -10.732 19.443 1.00 84.56 107 LEU A CA 1
ATOM 857 C C . LEU A 1 107 ? -4.349 -12.097 19.412 1.00 84.56 107 LEU A C 1
ATOM 859 O O . LEU A 1 107 ? -4.899 -12.508 18.395 1.00 84.56 107 LEU A O 1
ATOM 863 N N . SER A 1 108 ? -4.402 -12.784 20.558 1.00 80.00 108 SER A N 1
ATOM 864 C CA . SER A 1 108 ? -5.130 -14.060 20.694 1.00 80.00 108 SER A CA 1
ATOM 865 C C . SER A 1 108 ? -6.625 -13.946 20.367 1.00 80.00 108 SER A C 1
ATOM 867 O O . SER A 1 108 ? -7.222 -14.910 19.895 1.00 80.00 108 SER A O 1
ATOM 869 N N . TYR A 1 109 ? -7.219 -12.779 20.643 1.00 81.81 109 TYR A N 1
ATOM 870 C CA . TYR A 1 109 ? -8.598 -12.411 20.322 1.00 81.81 109 TYR A CA 1
ATOM 871 C C . TYR A 1 109 ? -8.660 -10.889 20.093 1.00 81.81 109 TYR A C 1
ATOM 873 O O . TYR A 1 109 ? -8.847 -10.159 21.066 1.00 81.81 109 TYR A O 1
ATOM 881 N N . PRO A 1 110 ? -8.465 -10.386 18.858 1.00 80.75 110 PRO A N 1
ATOM 882 C CA . PRO A 1 110 ? -8.653 -8.967 18.569 1.00 80.75 110 PRO A CA 1
ATOM 883 C C . PRO A 1 110 ? -10.113 -8.570 18.809 1.00 80.75 110 PRO A C 1
ATOM 885 O O . PRO A 1 110 ? -11.042 -9.262 18.382 1.00 80.75 110 PRO A O 1
ATOM 888 N N . THR A 1 111 ? -10.320 -7.456 19.500 1.00 86.94 111 THR A N 1
ATOM 889 C CA . THR A 1 111 ? -11.641 -6.865 19.711 1.00 86.94 111 THR A CA 1
ATOM 890 C C . THR A 1 111 ? -12.075 -6.045 18.495 1.00 86.94 111 THR A C 1
ATOM 892 O O . THR A 1 111 ? -11.298 -5.759 17.577 1.00 86.94 111 THR A O 1
ATOM 895 N N . MET A 1 112 ? -13.343 -5.629 18.488 1.00 85.69 112 MET A N 1
ATOM 896 C CA . MET A 1 112 ? -13.840 -4.692 17.480 1.00 85.69 112 MET A CA 1
ATOM 897 C C . MET A 1 112 ? -13.150 -3.321 17.591 1.00 85.69 112 MET A C 1
ATOM 899 O O . MET A 1 112 ? -12.942 -2.671 16.575 1.00 85.69 112 MET A O 1
ATOM 903 N N . GLU A 1 113 ? -12.744 -2.910 18.796 1.00 85.94 113 GLU A N 1
ATOM 904 C CA . GLU A 1 113 ? -12.051 -1.641 19.038 1.00 85.94 113 GLU A CA 1
ATOM 905 C C . GLU A 1 113 ? -10.615 -1.668 18.493 1.00 85.94 113 GLU A C 1
ATOM 907 O O . GLU A 1 113 ? -10.258 -0.785 17.713 1.00 85.94 113 GLU A O 1
ATOM 912 N N . ASP A 1 114 ? -9.851 -2.737 18.767 1.00 84.56 114 ASP A N 1
ATOM 913 C CA . ASP A 1 114 ? -8.521 -2.962 18.168 1.00 84.56 114 ASP A CA 1
ATOM 914 C C . ASP A 1 114 ? -8.598 -2.919 16.633 1.00 84.56 114 ASP A C 1
ATOM 916 O O . ASP A 1 114 ? -7.789 -2.281 15.960 1.00 84.56 114 ASP A O 1
ATOM 920 N N . THR A 1 115 ? -9.616 -3.581 16.074 1.00 84.75 115 THR A N 1
ATOM 921 C CA . THR A 1 115 ? -9.836 -3.678 14.625 1.00 84.75 115 THR A CA 1
ATOM 922 C C . THR A 1 115 ? -10.173 -2.314 14.009 1.00 84.75 115 THR A C 1
ATOM 924 O O . THR A 1 115 ? -9.615 -1.956 12.971 1.00 84.75 115 THR A O 1
ATOM 927 N N . CYS A 1 116 ? -11.036 -1.520 14.650 1.00 86.00 116 CYS A N 1
ATOM 928 C CA . CYS A 1 116 ? -11.359 -0.164 14.200 1.00 86.00 116 CYS A CA 1
ATOM 929 C C . CYS A 1 116 ? -10.150 0.782 14.281 1.00 86.00 116 CYS A C 1
ATOM 931 O O . CYS A 1 116 ? -9.929 1.557 13.348 1.00 86.00 116 CYS A O 1
ATOM 933 N N . LEU A 1 117 ? -9.351 0.705 15.352 1.00 86.75 117 LEU A N 1
ATOM 934 C CA . LEU A 1 117 ? -8.137 1.513 15.521 1.00 86.75 117 LEU A CA 1
ATOM 935 C C . LEU A 1 117 ? -7.136 1.248 14.383 1.00 86.75 117 LEU A C 1
ATOM 937 O O . LEU A 1 117 ? -6.662 2.180 13.737 1.00 86.75 117 LEU A O 1
ATOM 941 N N . ILE A 1 118 ? -6.900 -0.032 14.085 1.00 87.88 118 ILE A N 1
ATOM 942 C CA . ILE A 1 118 ? -6.041 -0.516 12.995 1.00 87.88 118 ILE A CA 1
ATOM 943 C C . ILE A 1 118 ? -6.467 0.038 11.627 1.00 87.88 118 ILE A C 1
ATOM 945 O O . ILE A 1 118 ? -5.626 0.517 10.860 1.00 87.88 118 ILE A O 1
ATOM 949 N N . PHE A 1 119 ? -7.761 -0.016 11.296 1.00 87.44 119 PHE A N 1
ATOM 950 C CA . PHE A 1 119 ? -8.248 0.497 10.012 1.00 87.44 119 PHE A CA 1
ATOM 951 C C . PHE A 1 119 ? -8.205 2.029 9.936 1.00 87.44 119 PHE A C 1
ATOM 953 O O . PHE A 1 119 ? -7.904 2.572 8.870 1.00 87.44 119 PHE A O 1
ATOM 960 N N . LEU A 1 120 ? -8.422 2.729 11.054 1.00 88.31 120 LEU A N 1
ATOM 961 C CA . LEU A 1 120 ? -8.287 4.184 11.135 1.00 88.31 120 LEU A CA 1
ATOM 962 C C . LEU A 1 120 ? -6.827 4.641 10.966 1.00 88.31 120 LEU A C 1
ATOM 964 O O . LEU A 1 120 ? -6.572 5.594 10.225 1.00 88.31 120 LEU A O 1
ATOM 968 N N . GLU A 1 121 ? -5.866 3.950 11.587 1.00 87.88 121 GLU A N 1
ATOM 969 C CA . GLU A 1 121 ? -4.430 4.200 11.400 1.00 87.88 121 GLU A CA 1
ATOM 970 C C . GLU A 1 121 ? -4.029 3.971 9.933 1.00 87.88 121 GLU A C 1
ATOM 972 O O . GLU A 1 121 ? -3.422 4.844 9.306 1.00 87.88 121 GLU A O 1
ATOM 977 N N . LEU A 1 122 ? -4.448 2.842 9.347 1.00 89.56 122 LEU A N 1
ATOM 978 C CA . LEU A 1 122 ? -4.188 2.507 7.945 1.00 89.56 122 LEU A CA 1
ATOM 979 C C . LEU A 1 122 ? -4.762 3.559 6.986 1.00 89.56 122 LEU A C 1
ATOM 981 O O . LEU A 1 122 ? -4.055 4.014 6.085 1.00 89.56 122 LEU A O 1
ATOM 985 N N . LYS A 1 123 ? -6.009 3.995 7.192 1.00 88.88 123 LYS A N 1
ATOM 986 C CA . LYS A 1 123 ? -6.632 5.057 6.388 1.00 88.88 123 LYS A CA 1
ATOM 987 C C . LYS A 1 123 ? -5.879 6.382 6.524 1.00 88.88 123 LYS A C 1
ATOM 989 O O . LYS A 1 123 ? -5.560 7.011 5.516 1.00 88.88 123 LYS A O 1
ATOM 994 N N . THR A 1 124 ? -5.522 6.767 7.749 1.00 88.94 124 THR A N 1
ATOM 995 C CA . THR A 1 124 ? -4.763 7.997 8.043 1.00 88.94 124 THR A CA 1
ATOM 996 C C . THR A 1 124 ? -3.363 7.971 7.420 1.00 88.94 124 THR A C 1
ATOM 998 O O . THR A 1 124 ? -2.861 9.005 6.972 1.00 88.94 124 THR A O 1
ATOM 1001 N N . TYR A 1 125 ? -2.730 6.798 7.340 1.00 89.00 125 TYR A N 1
ATOM 1002 C CA . TYR A 1 125 ? -1.480 6.602 6.608 1.00 89.00 125 TYR A CA 1
ATOM 1003 C C . TYR A 1 125 ? -1.683 6.769 5.096 1.00 89.00 125 TYR A C 1
ATOM 1005 O O . TYR A 1 125 ? -0.984 7.565 4.470 1.00 89.00 125 TYR A O 1
ATOM 1013 N N . LEU A 1 126 ? -2.661 6.070 4.511 1.00 89.06 126 LEU A N 1
ATOM 1014 C CA . LEU A 1 126 ? -2.937 6.096 3.069 1.00 89.06 126 LEU A CA 1
ATOM 1015 C C . LEU A 1 126 ? -3.351 7.485 2.569 1.00 89.06 126 LEU A C 1
ATOM 1017 O O . LEU A 1 126 ? -2.915 7.897 1.495 1.00 89.06 126 LEU A O 1
ATOM 1021 N N . GLU A 1 127 ? -4.121 8.249 3.348 1.00 88.88 127 GLU A N 1
ATOM 1022 C CA . GLU A 1 127 ? -4.528 9.615 2.992 1.00 88.88 127 GLU A CA 1
ATOM 1023 C C . GLU A 1 127 ? -3.349 10.563 2.727 1.00 88.88 127 GLU A C 1
ATOM 1025 O O . GLU A 1 127 ? -3.499 11.496 1.936 1.00 88.88 127 GLU A O 1
ATOM 1030 N N . LYS A 1 128 ? -2.175 10.324 3.330 1.00 88.44 128 LYS A N 1
ATOM 1031 C CA . LYS A 1 128 ? -0.950 11.100 3.062 1.00 88.44 128 LYS A CA 1
ATOM 1032 C C . LYS A 1 128 ? -0.460 10.896 1.621 1.00 88.44 128 LYS A C 1
ATOM 1034 O O . LYS A 1 128 ? 0.013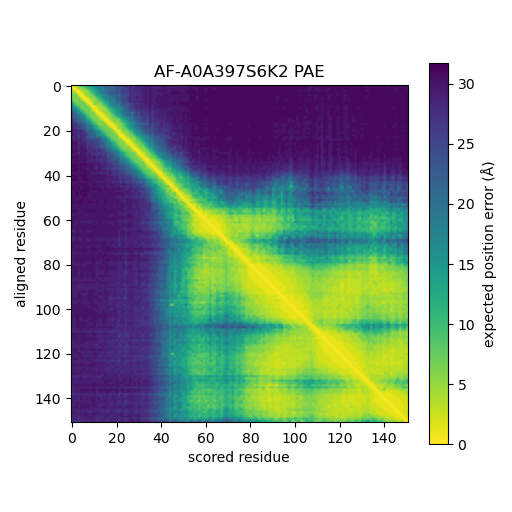 11.841 1.006 1.00 88.44 128 LYS A O 1
ATOM 1039 N N . TYR A 1 129 ? -0.640 9.691 1.077 1.00 86.69 129 TYR A N 1
ATOM 1040 C CA . TYR A 1 129 ? -0.209 9.285 -0.268 1.00 86.69 129 TYR A CA 1
ATOM 1041 C C . TYR A 1 129 ? -1.278 9.489 -1.350 1.00 86.69 129 TYR A C 1
ATOM 1043 O O . TYR A 1 129 ? -0.951 9.589 -2.528 1.00 86.69 129 TYR A O 1
ATOM 1051 N N . VAL A 1 130 ? -2.557 9.576 -0.970 1.00 86.88 130 VAL A N 1
ATOM 1052 C CA . VAL A 1 130 ? -3.651 9.980 -1.877 1.00 86.88 130 VAL A CA 1
ATOM 1053 C C . VAL A 1 130 ? -3.573 11.473 -2.223 1.00 86.88 130 VAL A C 1
ATOM 1055 O O . VAL A 1 130 ? -4.020 11.878 -3.290 1.00 86.88 130 VAL A O 1
ATOM 1058 N N . LYS A 1 131 ? -2.998 12.288 -1.329 1.00 84.81 131 LYS A N 1
ATOM 1059 C CA . LYS A 1 131 ? -2.853 13.748 -1.471 1.00 84.81 131 LYS A CA 1
ATOM 1060 C C . LYS A 1 131 ? -1.487 14.175 -2.039 1.00 84.81 131 LYS A C 1
ATOM 1062 O O . LYS A 1 131 ? -1.197 15.367 -2.068 1.00 84.81 131 LYS A O 1
ATOM 1067 N N . ASP A 1 132 ? -0.653 13.221 -2.458 1.00 85.88 132 ASP A N 1
ATOM 1068 C CA . ASP A 1 132 ? 0.690 13.453 -2.998 1.00 85.88 132 ASP A CA 1
ATOM 1069 C C . ASP A 1 132 ? 0.732 13.137 -4.503 1.00 85.88 132 ASP A C 1
ATOM 1071 O O . ASP A 1 132 ? 0.873 11.983 -4.911 1.00 85.88 132 ASP A O 1
ATOM 1075 N N . ASP A 1 133 ? 0.647 14.179 -5.334 1.00 78.12 133 ASP A N 1
ATOM 1076 C CA . ASP A 1 133 ? 0.734 14.076 -6.800 1.00 78.12 133 A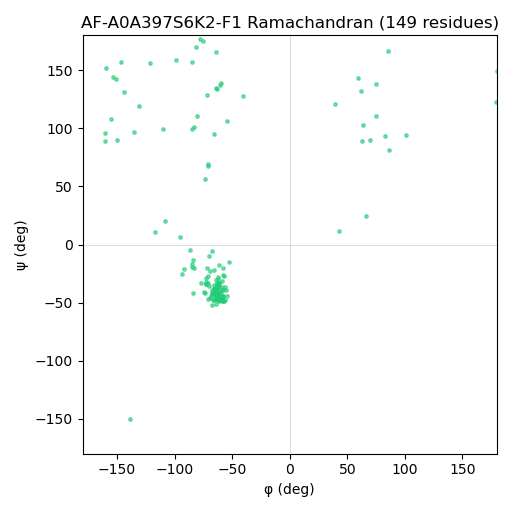SP A CA 1
ATOM 1077 C C . ASP A 1 133 ? 2.088 13.523 -7.297 1.00 78.12 133 ASP A C 1
ATOM 1079 O O . ASP A 1 133 ? 2.193 13.085 -8.445 1.00 78.12 133 ASP A O 1
ATOM 1083 N N . SER A 1 134 ? 3.138 13.529 -6.464 1.00 81.25 134 SER A N 1
ATOM 1084 C CA . SER A 1 134 ? 4.443 12.941 -6.803 1.00 81.25 134 SER A CA 1
ATOM 1085 C C . SER A 1 134 ? 4.512 11.433 -6.531 1.00 81.25 134 SER A C 1
ATOM 1087 O O . SER A 1 134 ? 5.420 10.742 -7.009 1.00 81.25 134 SER A O 1
ATOM 1089 N N . PHE A 1 135 ? 3.539 10.888 -5.799 1.00 83.31 135 PHE A N 1
ATOM 1090 C CA . PHE A 1 135 ? 3.524 9.491 -5.405 1.00 83.31 135 PHE A CA 1
ATOM 1091 C C . PHE A 1 135 ? 2.919 8.607 -6.503 1.00 83.31 135 PHE A C 1
ATOM 1093 O O . PHE A 1 135 ? 1.708 8.437 -6.602 1.00 83.31 135 PHE A O 1
ATOM 1100 N N . SER A 1 136 ? 3.777 7.962 -7.301 1.00 83.38 136 SER A N 1
ATOM 1101 C CA . SER A 1 136 ? 3.381 7.116 -8.449 1.00 83.38 136 SER A CA 1
ATOM 1102 C C . SER A 1 136 ? 2.353 6.000 -8.150 1.00 83.38 136 SER A C 1
ATOM 1104 O O . SER A 1 136 ? 1.780 5.454 -9.092 1.00 83.38 136 SER A O 1
ATOM 1106 N N . GLN A 1 137 ? 2.109 5.650 -6.880 1.00 86.38 137 GLN A N 1
ATOM 1107 C CA . GLN A 1 137 ? 1.112 4.653 -6.463 1.00 86.38 137 GLN A CA 1
ATOM 1108 C C . GLN A 1 137 ? -0.121 5.274 -5.766 1.00 86.38 137 GLN A C 1
ATOM 1110 O O . GLN A 1 137 ? -0.865 4.571 -5.080 1.00 86.38 137 GLN A O 1
ATOM 1115 N N . CYS A 1 138 ? -0.385 6.575 -5.952 1.00 86.38 138 CYS A N 1
ATOM 1116 C CA . CYS A 1 138 ? -1.532 7.289 -5.368 1.00 86.38 138 CYS A CA 1
ATOM 1117 C C . CYS A 1 138 ? -2.883 6.646 -5.736 1.00 86.38 138 CYS A C 1
ATOM 1119 O O . CYS A 1 138 ? -3.757 6.509 -4.881 1.00 86.38 138 CYS A O 1
ATOM 1121 N N . THR A 1 139 ? -3.024 6.131 -6.963 1.00 87.38 139 THR A N 1
ATOM 1122 C CA . THR A 1 139 ? -4.203 5.368 -7.406 1.00 87.38 139 THR A CA 1
ATOM 1123 C C . THR A 1 139 ? -4.401 4.080 -6.603 1.00 87.38 139 THR A C 1
ATOM 1125 O O . THR A 1 139 ? -5.532 3.765 -6.239 1.00 87.38 139 THR A O 1
ATOM 1128 N N . MET A 1 140 ? -3.330 3.341 -6.274 1.00 88.44 140 MET A N 1
ATOM 1129 C CA . MET A 1 140 ? -3.449 2.176 -5.385 1.00 88.44 140 MET A CA 1
ATOM 1130 C C . MET A 1 140 ? -3.814 2.602 -3.964 1.00 88.44 140 MET A C 1
ATOM 1132 O O . MET A 1 140 ? -4.689 1.984 -3.365 1.00 88.44 140 MET A O 1
ATOM 1136 N N . ALA A 1 141 ? -3.208 3.674 -3.442 1.00 87.25 141 ALA A N 1
ATOM 1137 C CA . ALA A 1 141 ? -3.548 4.195 -2.119 1.00 87.25 141 ALA A CA 1
ATOM 1138 C C . ALA A 1 141 ? -5.041 4.565 -2.022 1.00 87.25 141 ALA A C 1
ATOM 1140 O O . ALA A 1 141 ? -5.713 4.163 -1.076 1.00 87.25 141 ALA A O 1
ATOM 1141 N N . ALA A 1 142 ? -5.585 5.241 -3.040 1.00 87.75 142 ALA A N 1
ATOM 1142 C CA . ALA A 1 142 ? -6.994 5.628 -3.101 1.00 87.75 142 ALA A CA 1
ATOM 1143 C C . ALA A 1 142 ? -7.936 4.415 -3.200 1.00 87.75 142 ALA A C 1
ATOM 1145 O O . ALA A 1 142 ? -8.960 4.375 -2.517 1.00 87.75 142 ALA A O 1
ATOM 1146 N N . LEU A 1 143 ? -7.576 3.407 -4.004 1.00 90.44 143 LEU A N 1
ATOM 1147 C CA . LEU A 1 143 ? -8.331 2.154 -4.107 1.00 90.44 143 LEU A CA 1
ATOM 1148 C C . LEU A 1 143 ? -8.340 1.374 -2.785 1.00 90.44 143 LEU A C 1
ATOM 1150 O O . LEU A 1 143 ? -9.381 0.837 -2.414 1.00 90.44 143 LEU A O 1
ATOM 1154 N N . ILE A 1 144 ? -7.219 1.333 -2.056 1.00 87.50 144 ILE A N 1
ATOM 1155 C CA . ILE A 1 144 ? -7.150 0.676 -0.742 1.00 87.50 144 ILE A CA 1
ATOM 1156 C C . ILE A 1 144 ? -7.979 1.461 0.286 1.00 87.50 144 ILE A C 1
ATOM 1158 O O . ILE A 1 144 ? -8.772 0.845 0.992 1.00 87.50 144 ILE A O 1
ATOM 1162 N N . SER A 1 145 ? -7.882 2.796 0.331 1.00 86.75 145 SER A N 1
ATOM 1163 C CA . SER A 1 145 ? -8.704 3.624 1.231 1.00 86.75 145 SER A CA 1
ATOM 1164 C C . SER A 1 145 ? -10.205 3.443 0.991 1.00 86.75 145 SER A C 1
ATOM 1166 O O . SER A 1 145 ? -10.944 3.214 1.943 1.00 86.75 145 SER A O 1
ATOM 1168 N N . HIS A 1 146 ? -10.664 3.462 -0.266 1.00 88.12 146 HIS A N 1
ATOM 1169 C CA . HIS A 1 146 ? -12.071 3.177 -0.580 1.00 88.12 146 HIS A CA 1
ATOM 1170 C C . HIS A 1 146 ? -12.453 1.740 -0.192 1.00 88.12 146 HIS A C 1
ATOM 1172 O O . HIS A 1 146 ? -13.554 1.505 0.297 1.00 88.12 146 HIS A O 1
ATOM 1178 N N . LYS A 1 147 ? -11.556 0.763 -0.374 1.00 88.31 147 LYS A N 1
ATOM 1179 C CA . LYS A 1 147 ? -11.830 -0.631 -0.001 1.00 88.31 147 LYS A CA 1
ATOM 1180 C C . LYS A 1 147 ? -11.896 -0.839 1.517 1.00 88.31 147 LYS A C 1
ATOM 1182 O O . LYS A 1 147 ? -12.535 -1.797 1.933 1.00 88.31 147 LYS A O 1
ATOM 1187 N N . ILE A 1 148 ? -11.284 0.029 2.326 1.00 86.69 148 ILE A N 1
ATOM 1188 C CA . ILE A 1 148 ? -11.463 0.062 3.789 1.00 86.69 148 ILE A CA 1
ATOM 1189 C C . ILE A 1 148 ? -12.836 0.648 4.145 1.00 86.69 148 ILE A C 1
ATOM 1191 O O . ILE A 1 148 ? -13.527 0.074 4.974 1.00 86.69 148 ILE A O 1
ATOM 1195 N N . ASP A 1 149 ? -13.270 1.713 3.464 1.00 85.12 149 ASP A N 1
ATOM 1196 C CA . ASP A 1 149 ? -14.576 2.363 3.689 1.00 85.12 149 ASP A CA 1
ATOM 1197 C C . ASP A 1 149 ? -15.801 1.506 3.280 1.00 85.12 149 ASP A C 1
ATOM 1199 O O . ASP A 1 149 ? -16.941 1.896 3.531 1.00 85.12 149 ASP A O 1
ATOM 1203 N N . ASP A 1 150 ? -15.578 0.335 2.672 1.00 85.00 150 ASP A N 1
ATOM 1204 C CA . ASP A 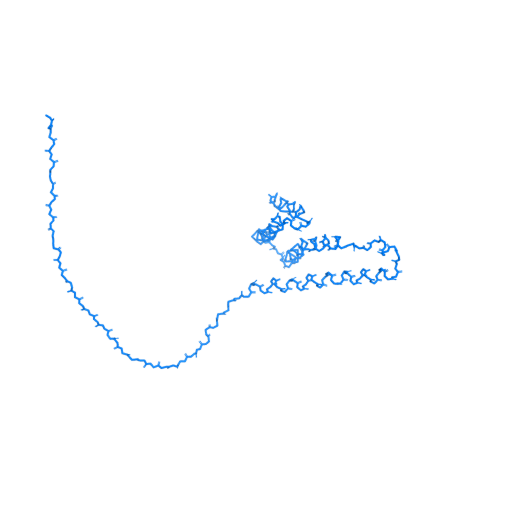1 150 ? -16.608 -0.666 2.357 1.00 85.00 150 ASP A CA 1
ATOM 1205 C C . ASP A 1 150 ? -16.902 -1.655 3.521 1.00 85.00 150 ASP A C 1
ATOM 1207 O O . ASP A 1 150 ? -17.764 -2.526 3.345 1.00 85.00 150 ASP A O 1
ATOM 1211 N N . TYR A 1 151 ? -16.162 -1.605 4.643 1.00 70.75 151 TYR A N 1
ATOM 1212 C CA . TYR A 1 151 ? -16.180 -2.606 5.732 1.00 70.75 151 TYR A CA 1
ATOM 1213 C C . TYR A 1 151 ? -16.643 -2.062 7.094 1.00 70.75 151 TYR A C 1
ATOM 1215 O O . TYR A 1 151 ? -17.345 -2.841 7.781 1.00 70.75 151 TYR A O 1
#

InterPro domains:
  IPR012337 Ribonuclease H-like superfamily [SSF53098] (61-143)

pLDDT: mean 70.58, std 18.17, range [35.19, 90.44]

Mean predicted aligned error: 17.87 Å

Organism: NCBI:txid658196

Radius of gyration: 33.8 Å; Cα contacts (8 Å, |Δi|>4): 47; chains: 1; bounding box: 82×74×73 Å

Foldseek 3Di:
DDDDDDDDDDDDDDDDDDDDDDDDDDDDDDDDDDPDDCVDDPPVVVVVVVVVLVVVLVVVLVVLVVVVVVDPVSVVVPDDPVSSLVVSLVSQLCVLVVVLVVVVVVDPDDDPVNVVVSLVVSLVSLVVLCPDPVRPCNVVSVVVNVVSVVD